Protein AF-A5N1A8-F1 (afdb_monomer_lite)

Secondary structure (DSSP, 8-state):
--------TTHHHHHT--HHHHHHHHHHHHH-HHHHHHHHHTT-HHHHHHHHHHHHHHHHHHHHHHHHHS-----

Sequence (75 aa):
MLYPNIEIDGEDKLKDLGKHSLLRLNYLHEQRSQMYRKLLLTGKLAQHCTAIDKTAFDMAEQVRSDYLKSPSTDG

Radius of gyration: 17.86 Å; chains: 1; bounding box: 22×35×63 Å

InterPro domains:
  IPR026989 Transposon-encoded protein TnpV [PF14198] (1-70)

pLDDT: mean 83.34, std 13.57, range [42.88, 94.69]

Structure (mmCIF, N/CA/C/O backbone):
data_AF-A5N1A8-F1
#
_entry.id   AF-A5N1A8-F1
#
loop_
_atom_site.group_PDB
_atom_site.id
_atom_site.type_symbol
_atom_site.label_atom_id
_atom_site.label_alt_id
_atom_site.label_comp_id
_atom_site.label_asym_id
_atom_site.label_entity_id
_atom_site.label_seq_id
_atom_site.pdbx_PDB_ins_code
_atom_site.Cartn_x
_atom_site.Cartn_y
_atom_site.Cartn_z
_atom_site.occupancy
_atom_site.B_iso_or_equiv
_atom_site.auth_seq_id
_atom_site.auth_comp_id
_atom_site.auth_asym_id
_atom_site.auth_atom_id
_atom_site.pdbx_PDB_model_num
ATOM 1 N N . MET A 1 1 ? 4.256 -23.046 24.879 1.00 52.06 1 MET A N 1
ATOM 2 C CA . MET A 1 1 ? 3.399 -21.845 24.975 1.00 52.06 1 MET A CA 1
ATOM 3 C C . MET A 1 1 ? 2.613 -21.770 23.674 1.00 52.06 1 MET A C 1
ATOM 5 O O . MET A 1 1 ? 3.220 -21.533 22.641 1.00 52.06 1 MET A O 1
ATOM 9 N N . LEU A 1 2 ? 1.326 -22.123 23.692 1.00 53.09 2 LEU A N 1
ATOM 10 C CA . LEU A 1 2 ? 0.449 -22.065 22.519 1.00 53.09 2 LEU A CA 1
ATOM 11 C C . LEU A 1 2 ? -0.315 -20.742 22.629 1.00 53.09 2 LEU A C 1
ATOM 13 O O . LEU A 1 2 ? -1.044 -20.564 23.601 1.00 53.09 2 LEU A O 1
ATOM 17 N N . TYR A 1 3 ? -0.079 -19.794 21.722 1.00 55.28 3 TYR A N 1
ATOM 18 C CA . TYR A 1 3 ? -0.848 -18.547 21.691 1.00 55.28 3 TYR A CA 1
ATOM 19 C C . TYR A 1 3 ? -2.245 -18.883 21.153 1.00 55.28 3 TYR A C 1
ATOM 21 O O . TYR A 1 3 ? -2.347 -19.280 19.991 1.00 55.28 3 TYR A O 1
ATOM 29 N N . PRO A 1 4 ? -3.303 -18.818 21.980 1.00 63.19 4 PRO A N 1
ATOM 30 C CA . PRO A 1 4 ? -4.627 -19.238 21.562 1.00 63.19 4 PRO A CA 1
ATOM 31 C C . PRO A 1 4 ? -5.181 -18.187 20.597 1.00 63.19 4 PRO A C 1
ATOM 33 O O . PRO A 1 4 ? -5.240 -17.014 20.947 1.00 63.19 4 PRO A O 1
ATOM 36 N N . ASN A 1 5 ? -5.538 -18.623 19.386 1.00 57.31 5 ASN A N 1
ATOM 37 C CA . ASN A 1 5 ? -6.369 -17.900 18.420 1.00 57.31 5 ASN A CA 1
ATOM 38 C C . ASN A 1 5 ? -6.088 -16.389 18.309 1.00 57.31 5 ASN A C 1
ATOM 40 O O . ASN A 1 5 ? -6.934 -15.555 18.628 1.00 57.31 5 ASN A O 1
ATOM 44 N N . ILE A 1 6 ? -4.898 -16.022 17.823 1.00 63.97 6 ILE A N 1
ATOM 45 C CA . ILE A 1 6 ? -4.704 -14.670 17.288 1.00 63.97 6 ILE A CA 1
ATOM 46 C C . ILE A 1 6 ? -5.445 -14.639 15.950 1.00 63.97 6 ILE A C 1
ATOM 48 O O . ILE A 1 6 ? -4.865 -14.953 14.914 1.00 63.97 6 ILE A O 1
ATOM 52 N N . GLU A 1 7 ? -6.741 -14.329 15.980 1.00 65.75 7 GLU A N 1
ATOM 53 C CA . GLU A 1 7 ? -7.450 -13.917 14.772 1.00 65.75 7 GLU A CA 1
ATOM 54 C C . GLU A 1 7 ? -6.807 -12.621 14.292 1.00 65.75 7 GLU A C 1
ATOM 56 O O . GLU A 1 7 ? -6.838 -11.586 14.964 1.00 65.75 7 GLU A O 1
ATOM 61 N N . ILE A 1 8 ? -6.144 -12.706 13.143 1.00 69.38 8 ILE A N 1
ATOM 62 C CA . ILE A 1 8 ? -5.575 -11.540 12.495 1.00 69.38 8 ILE A CA 1
ATOM 63 C C . ILE A 1 8 ? -6.728 -10.827 11.798 1.00 69.38 8 ILE A C 1
ATOM 65 O O . ILE A 1 8 ? -7.238 -11.280 10.773 1.00 69.38 8 ILE A O 1
ATOM 69 N N . ASP A 1 9 ? -7.145 -9.703 12.376 1.00 69.81 9 ASP A N 1
ATOM 70 C CA . ASP A 1 9 ? -8.191 -8.868 11.796 1.00 69.81 9 ASP A CA 1
ATOM 71 C C . ASP A 1 9 ? -7.846 -8.510 10.338 1.00 69.81 9 ASP A C 1
ATOM 73 O O . ASP A 1 9 ? -6.731 -8.094 10.014 1.00 69.81 9 ASP A O 1
ATOM 77 N N . GLY A 1 10 ? -8.807 -8.700 9.436 1.00 69.06 10 GLY A N 1
ATOM 78 C CA . GLY A 1 10 ? -8.654 -8.388 8.019 1.00 69.06 10 GLY A CA 1
ATOM 79 C C . GLY A 1 10 ? -7.938 -9.439 7.165 1.00 69.06 10 GLY A C 1
ATOM 80 O O . GLY A 1 10 ? -7.683 -9.146 5.998 1.00 69.06 10 GLY A O 1
ATOM 81 N N . GLU A 1 11 ? -7.657 -10.644 7.672 1.00 75.88 11 GLU A N 1
ATOM 82 C CA . GLU A 1 11 ? -7.088 -11.739 6.8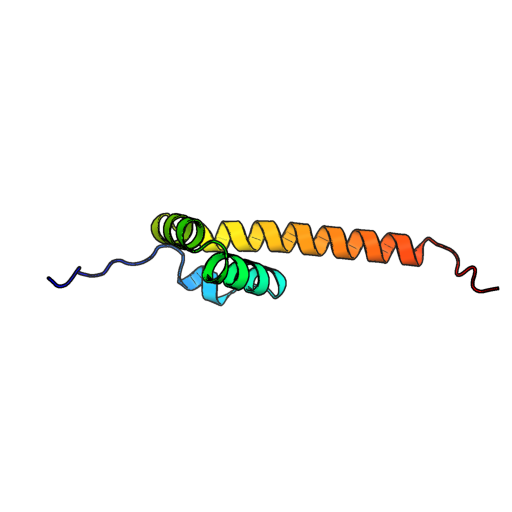68 1.00 75.88 11 GLU A CA 1
ATOM 83 C C . GLU A 1 11 ? -7.994 -12.135 5.686 1.00 75.88 11 GLU A C 1
ATOM 85 O O . GLU A 1 11 ? -7.512 -12.318 4.569 1.00 75.88 11 GLU A O 1
ATOM 90 N N . ASP A 1 12 ? -9.318 -12.144 5.869 1.00 80.62 12 ASP A N 1
ATOM 91 C CA . ASP A 1 12 ? -10.260 -12.382 4.766 1.00 80.62 12 ASP A CA 1
ATOM 92 C C . ASP A 1 12 ? -10.193 -11.296 3.688 1.00 80.62 12 ASP A C 1
ATOM 94 O O . ASP A 1 12 ? -10.289 -11.590 2.501 1.00 80.62 12 ASP A O 1
ATOM 98 N N . LYS A 1 13 ? -9.908 -10.047 4.073 1.00 80.88 13 LYS A N 1
ATOM 99 C CA . LYS A 1 13 ? -9.746 -8.933 3.125 1.00 80.88 13 LYS A CA 1
ATOM 100 C C . LYS A 1 13 ? -8.457 -9.044 2.307 1.00 80.88 13 LYS A C 1
ATOM 102 O O . LYS A 1 13 ? -8.335 -8.379 1.283 1.00 80.88 13 LYS A O 1
ATOM 107 N N . LEU A 1 14 ? -7.489 -9.855 2.746 1.00 81.69 14 LEU A N 1
ATOM 108 C CA . LEU A 1 14 ? -6.281 -10.142 1.969 1.00 81.69 14 LEU A CA 1
ATOM 109 C C . LEU A 1 14 ? -6.559 -11.113 0.810 1.00 81.69 14 LEU A C 1
ATOM 111 O O . LEU A 1 14 ? -5.804 -11.115 -0.161 1.00 81.69 14 LEU A O 1
ATOM 115 N N . LYS A 1 15 ? -7.634 -11.910 0.888 1.00 80.62 15 LYS A N 1
ATOM 116 C CA . LYS A 1 15 ? -8.033 -12.847 -0.177 1.00 80.62 15 LYS A CA 1
ATOM 117 C C . LYS A 1 15 ? -8.621 -12.123 -1.394 1.00 80.62 15 LYS A C 1
ATOM 119 O O . LYS A 1 15 ? -8.463 -12.606 -2.510 1.00 80.62 15 LYS A O 1
ATOM 124 N N . ASP A 1 16 ? -9.193 -10.938 -1.186 1.00 84.06 16 ASP A N 1
ATOM 125 C CA . ASP A 1 16 ? -9.858 -10.132 -2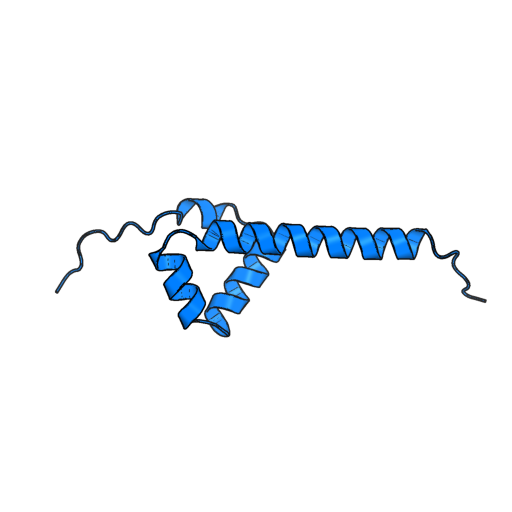.220 1.00 84.06 16 ASP A CA 1
ATOM 126 C C . ASP A 1 16 ? -8.961 -9.014 -2.805 1.00 84.06 16 ASP A C 1
ATOM 128 O O . ASP A 1 16 ? -9.448 -8.009 -3.329 1.00 84.06 16 ASP A O 1
ATOM 132 N N . LEU A 1 17 ? -7.631 -9.140 -2.706 1.00 86.12 17 LEU A N 1
ATOM 133 C CA . LEU A 1 17 ? -6.697 -8.115 -3.188 1.00 86.12 17 LEU A CA 1
ATOM 134 C C . LEU A 1 17 ? -6.523 -8.129 -4.717 1.00 86.12 17 LEU A C 1
ATOM 136 O O . LEU A 1 17 ? -6.294 -9.166 -5.335 1.00 86.12 17 LEU A O 1
ATOM 140 N N . GLY A 1 18 ? -6.536 -6.935 -5.320 1.00 85.25 18 GLY A N 1
ATOM 141 C CA . GLY A 1 18 ? -6.228 -6.720 -6.738 1.00 85.25 18 GLY A CA 1
ATOM 142 C C . GLY A 1 18 ? -4.737 -6.851 -7.094 1.00 85.25 18 GLY A C 1
ATOM 143 O O . GLY A 1 18 ? -3.869 -7.030 -6.238 1.00 85.25 18 GLY A O 1
ATOM 144 N N . LYS A 1 19 ? -4.405 -6.717 -8.386 1.00 88.31 19 LYS A N 1
ATOM 145 C CA . LYS A 1 19 ? -3.048 -6.982 -8.909 1.00 88.31 19 LYS A CA 1
ATOM 146 C C . LYS A 1 19 ? -1.940 -6.125 -8.276 1.00 88.31 19 LYS A C 1
ATOM 148 O O . LYS A 1 19 ? -0.913 -6.677 -7.880 1.00 88.31 19 LYS A O 1
ATOM 153 N N . HIS A 1 20 ? -2.110 -4.802 -8.142 1.00 88.12 20 HIS A N 1
ATOM 154 C CA . HIS A 1 20 ? -1.059 -3.971 -7.536 1.00 88.12 20 HIS A CA 1
ATOM 155 C C . HIS A 1 20 ? -1.123 -4.023 -6.006 1.00 88.12 20 HIS A C 1
ATOM 157 O O . HIS A 1 20 ? -0.096 -3.837 -5.351 1.00 88.12 20 HIS A O 1
ATOM 163 N N . SER A 1 21 ? -2.285 -4.365 -5.434 1.00 89.44 21 SER A N 1
ATOM 164 C CA . SER A 1 21 ? -2.405 -4.695 -4.011 1.00 89.44 21 SER A CA 1
ATOM 165 C C . SER A 1 21 ? -1.510 -5.889 -3.646 1.00 89.44 21 SER A C 1
ATOM 167 O O . SER A 1 21 ? -0.765 -5.810 -2.670 1.00 89.44 21 SER A O 1
ATOM 169 N N . LEU A 1 22 ? -1.508 -6.957 -4.457 1.00 91.81 22 LEU A N 1
ATOM 170 C CA . LEU A 1 22 ? -0.626 -8.121 -4.281 1.00 91.81 22 LEU A CA 1
ATOM 171 C C . LEU A 1 22 ? 0.856 -7.763 -4.447 1.00 91.81 22 LEU A C 1
ATOM 173 O O . LEU A 1 22 ? 1.690 -8.175 -3.642 1.00 91.81 22 LEU A O 1
ATOM 177 N N . LEU A 1 23 ? 1.194 -6.937 -5.442 1.00 92.19 23 LEU A N 1
ATOM 178 C CA . LEU A 1 23 ? 2.566 -6.452 -5.620 1.00 92.19 23 LEU A CA 1
ATOM 179 C C . LEU A 1 23 ? 3.049 -5.682 -4.379 1.00 92.19 23 LEU A C 1
ATOM 181 O O . LEU A 1 23 ? 4.166 -5.886 -3.896 1.00 92.19 23 LEU A O 1
ATOM 185 N N . ARG A 1 24 ? 2.189 -4.817 -3.826 1.00 92.62 24 ARG A N 1
ATOM 186 C CA . ARG A 1 24 ? 2.491 -4.068 -2.605 1.00 92.62 24 ARG A CA 1
ATOM 187 C C . ARG A 1 24 ? 2.635 -4.985 -1.394 1.00 92.62 24 ARG A C 1
ATOM 189 O O . ARG A 1 24 ? 3.526 -4.748 -0.577 1.00 92.62 24 ARG A O 1
ATOM 196 N N . LEU A 1 25 ? 1.784 -6.000 -1.281 1.00 92.75 25 LEU A N 1
ATOM 197 C CA . LEU A 1 25 ? 1.847 -6.999 -0.220 1.00 92.75 25 LEU A CA 1
ATOM 198 C C . LEU A 1 25 ? 3.196 -7.733 -0.239 1.00 92.75 25 LEU A C 1
ATOM 200 O O . LEU A 1 25 ? 3.883 -7.757 0.783 1.00 92.75 25 LEU A O 1
ATOM 204 N N . ASN A 1 26 ? 3.616 -8.226 -1.408 1.00 93.44 26 ASN A N 1
ATOM 205 C CA . ASN A 1 26 ? 4.896 -8.917 -1.587 1.00 93.44 26 ASN A CA 1
ATOM 206 C C . ASN A 1 26 ? 6.081 -8.005 -1.253 1.00 93.44 26 ASN A C 1
ATOM 208 O O . ASN A 1 26 ? 6.958 -8.385 -0.480 1.00 93.44 26 ASN A O 1
ATOM 212 N N . TYR A 1 27 ? 6.065 -6.757 -1.734 1.00 93.44 27 TYR A N 1
ATOM 213 C CA . TYR A 1 27 ? 7.096 -5.775 -1.392 1.00 93.44 27 TYR A CA 1
ATOM 214 C C . TYR A 1 27 ? 7.182 -5.527 0.122 1.00 93.44 27 TYR A C 1
ATOM 216 O O . TYR A 1 27 ? 8.275 -5.459 0.687 1.00 93.44 27 TYR A O 1
ATOM 224 N N . LEU A 1 28 ? 6.040 -5.386 0.803 1.00 93.69 28 LEU A N 1
ATOM 225 C CA . LEU A 1 28 ? 6.019 -5.204 2.254 1.00 93.69 28 LEU A CA 1
ATOM 226 C C . LEU A 1 28 ? 6.578 -6.431 2.976 1.00 93.69 28 LEU A C 1
ATOM 228 O O . LEU A 1 28 ? 7.340 -6.269 3.926 1.00 93.69 28 LEU A O 1
ATOM 232 N N . HIS A 1 29 ? 6.229 -7.632 2.522 1.00 92.38 29 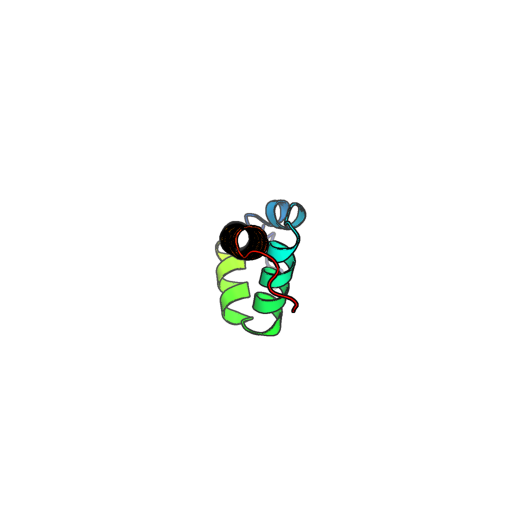HIS A N 1
ATOM 233 C CA . HIS A 1 29 ? 6.700 -8.878 3.110 1.00 92.38 29 HIS A CA 1
ATOM 234 C C . HIS A 1 29 ? 8.221 -9.052 2.957 1.00 92.38 29 HIS A C 1
ATOM 236 O O . HIS A 1 29 ? 8.916 -9.284 3.948 1.00 92.38 29 HIS A O 1
ATOM 242 N N . GLU A 1 30 ? 8.746 -8.871 1.745 1.00 94.69 30 GLU A N 1
ATOM 243 C CA . GLU A 1 30 ? 10.152 -9.124 1.414 1.00 94.69 30 GLU A CA 1
ATOM 244 C C . GLU A 1 30 ? 11.087 -7.996 1.861 1.00 94.69 30 GLU A C 1
ATOM 246 O O . GLU A 1 30 ? 12.144 -8.245 2.433 1.00 94.69 30 GLU A O 1
ATOM 251 N N . GLN A 1 31 ? 10.700 -6.742 1.616 1.00 94.69 31 GLN A N 1
ATOM 252 C CA . GLN A 1 31 ? 11.594 -5.588 1.766 1.00 94.69 31 GLN A CA 1
ATOM 253 C C . GLN A 1 31 ? 11.332 -4.793 3.048 1.00 94.69 31 GLN A C 1
ATOM 255 O O . GLN A 1 31 ? 12.201 -4.063 3.525 1.00 94.69 31 GLN A O 1
ATOM 260 N N . ARG A 1 32 ? 10.122 -4.882 3.617 1.00 92.81 32 ARG A N 1
ATOM 261 C CA . ARG A 1 32 ? 9.688 -4.068 4.768 1.00 92.81 32 ARG A CA 1
ATOM 262 C C . ARG A 1 32 ? 8.980 -4.910 5.831 1.00 92.81 32 ARG A C 1
ATOM 264 O O . ARG A 1 32 ? 7.960 -4.493 6.382 1.00 92.81 32 ARG A O 1
ATOM 271 N N . SER A 1 33 ? 9.552 -6.066 6.165 1.00 90.50 33 SER A N 1
ATOM 272 C CA . SER A 1 33 ? 8.955 -7.073 7.058 1.00 90.50 33 SER A CA 1
ATOM 273 C C . SER A 1 33 ? 8.476 -6.527 8.415 1.00 90.50 33 SER A C 1
ATOM 275 O O . SER A 1 33 ? 7.446 -6.961 8.931 1.00 90.50 33 SER A O 1
ATOM 277 N N . GLN A 1 34 ? 9.157 -5.525 8.985 1.00 93.81 34 GLN A N 1
ATOM 278 C CA . GLN A 1 34 ? 8.711 -4.852 10.215 1.00 93.81 34 GLN A CA 1
ATOM 279 C C . GLN A 1 34 ? 7.385 -4.100 10.022 1.00 93.81 34 GLN A C 1
ATOM 281 O O . GLN A 1 34 ? 6.486 -4.182 10.858 1.00 93.81 34 GLN A O 1
ATOM 286 N N . MET A 1 35 ? 7.244 -3.385 8.903 1.00 92.44 35 MET A N 1
ATOM 287 C CA . MET A 1 35 ? 6.023 -2.656 8.570 1.00 92.44 35 MET A CA 1
ATOM 288 C C . MET A 1 35 ? 4.896 -3.614 8.193 1.00 92.44 35 MET A C 1
ATOM 290 O O . MET A 1 35 ? 3.766 -3.396 8.617 1.00 92.44 35 MET A O 1
ATOM 294 N N . TYR A 1 36 ? 5.213 -4.697 7.477 1.00 92.44 36 TYR A N 1
ATOM 295 C CA . TYR A 1 36 ? 4.275 -5.786 7.214 1.00 92.44 36 TYR A CA 1
ATOM 296 C C . TYR A 1 36 ? 3.690 -6.338 8.517 1.00 92.44 36 TYR A C 1
ATOM 298 O O . TYR A 1 36 ? 2.479 -6.303 8.699 1.00 92.44 36 TYR A O 1
ATOM 306 N N . ARG A 1 37 ? 4.540 -6.741 9.474 1.00 90.44 37 ARG A N 1
ATOM 307 C CA . ARG A 1 37 ? 4.095 -7.257 10.780 1.00 90.44 37 ARG A CA 1
ATOM 308 C C . ARG A 1 37 ? 3.270 -6.2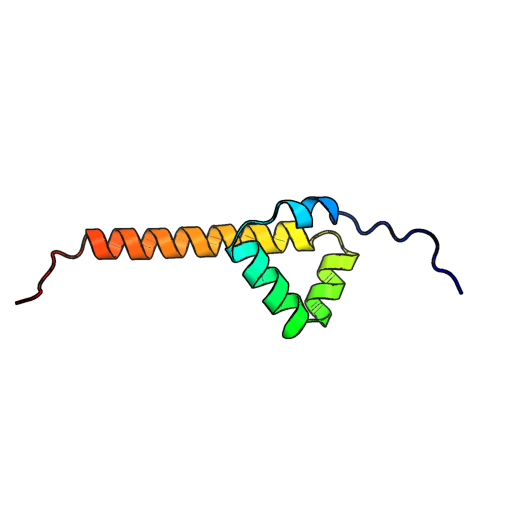32 11.552 1.00 90.44 37 ARG A C 1
ATOM 310 O O . ARG A 1 37 ? 2.235 -6.586 12.100 1.00 90.44 37 ARG A O 1
ATOM 317 N N . LYS A 1 38 ? 3.678 -4.959 11.565 1.00 93.06 38 LYS A N 1
ATOM 318 C CA . LYS A 1 38 ? 2.912 -3.884 12.216 1.00 93.06 38 LYS A CA 1
ATOM 319 C C . LYS A 1 38 ? 1.518 -3.723 11.605 1.00 93.06 38 LYS A C 1
ATOM 321 O O . LYS A 1 38 ? 0.541 -3.580 12.333 1.00 93.06 38 LYS A O 1
ATOM 326 N N . LEU A 1 39 ? 1.418 -3.719 10.279 1.00 92.00 39 LEU A N 1
ATOM 327 C CA . LEU A 1 39 ? 0.145 -3.573 9.574 1.00 92.00 39 LEU A CA 1
ATOM 328 C C . LEU A 1 39 ? -0.743 -4.811 9.731 1.00 92.00 39 LEU A C 1
ATOM 330 O O . LEU A 1 39 ? -1.952 -4.664 9.880 1.00 92.00 39 LEU A O 1
ATOM 334 N N . LEU A 1 40 ? -0.139 -6.000 9.744 1.00 89.56 40 LEU A N 1
ATOM 335 C CA . LEU A 1 40 ? -0.815 -7.271 9.977 1.00 89.56 40 LEU A CA 1
ATOM 336 C C . LEU A 1 40 ? -1.404 -7.321 11.394 1.00 89.56 40 LEU A C 1
ATOM 338 O O . LEU A 1 40 ? -2.601 -7.507 11.554 1.00 89.56 40 LEU A O 1
ATOM 342 N N . LEU A 1 41 ? -0.594 -7.032 12.417 1.00 88.12 41 LEU A N 1
ATOM 343 C CA . LEU A 1 41 ? -1.024 -7.017 13.823 1.00 88.12 41 LEU A CA 1
ATOM 344 C C . LEU A 1 41 ? -2.075 -5.943 14.136 1.00 88.12 41 LEU A C 1
ATOM 346 O O . LEU A 1 41 ? -2.768 -6.041 15.141 1.00 88.12 41 LEU A O 1
ATOM 350 N N . THR A 1 42 ? -2.168 -4.895 13.315 1.00 89.00 42 THR A N 1
ATOM 351 C CA . THR A 1 42 ? -3.164 -3.823 13.484 1.00 89.00 42 THR A CA 1
ATOM 352 C C . THR A 1 42 ? -4.399 -3.999 12.601 1.00 89.00 42 THR A C 1
ATOM 354 O O . THR A 1 42 ? -5.261 -3.125 12.625 1.00 89.00 42 THR A O 1
ATOM 357 N N . GLY A 1 43 ? -4.464 -5.058 11.786 1.00 87.62 43 GLY A N 1
ATOM 358 C CA . GLY A 1 43 ? -5.548 -5.309 10.828 1.00 87.62 43 GLY A CA 1
ATOM 359 C C . GLY A 1 43 ? -5.649 -4.307 9.671 1.00 87.62 43 GLY A C 1
ATOM 360 O O . GLY A 1 43 ? -6.612 -4.297 8.905 1.00 87.62 43 GLY A O 1
ATOM 361 N N . LYS A 1 44 ? -4.641 -3.443 9.501 1.00 90.75 44 LYS A N 1
ATOM 362 C CA . LYS A 1 44 ? -4.628 -2.363 8.495 1.00 90.75 44 LYS A CA 1
ATOM 363 C C . LYS A 1 44 ? -3.930 -2.747 7.195 1.00 90.75 44 LYS A C 1
ATOM 365 O O . LYS A 1 44 ? -3.853 -1.930 6.278 1.00 90.75 44 LYS A O 1
ATOM 370 N N . LEU A 1 45 ? -3.404 -3.967 7.103 1.00 92.12 45 LEU A N 1
ATOM 371 C CA . LEU A 1 45 ? -2.617 -4.413 5.956 1.00 92.12 45 LEU A CA 1
ATOM 372 C C . LEU A 1 45 ? -3.413 -4.379 4.648 1.00 92.12 45 LEU A C 1
ATOM 374 O O . LEU A 1 45 ? -2.932 -3.801 3.673 1.00 92.12 45 LEU A O 1
ATOM 378 N N . ALA A 1 46 ? -4.632 -4.924 4.644 1.00 90.12 46 ALA A N 1
ATOM 379 C CA . ALA A 1 46 ? -5.492 -4.929 3.462 1.00 90.12 46 ALA A CA 1
ATOM 380 C C . ALA A 1 46 ? -5.828 -3.499 3.009 1.00 90.12 46 ALA A C 1
ATOM 382 O O . ALA A 1 46 ? -5.562 -3.140 1.866 1.00 90.12 46 ALA A O 1
ATOM 383 N N . GLN A 1 47 ? -6.287 -2.644 3.934 1.00 91.12 47 GLN A N 1
ATOM 384 C CA . GLN A 1 47 ? -6.596 -1.237 3.650 1.00 91.12 47 GLN A CA 1
ATOM 385 C C . GLN A 1 47 ? -5.391 -0.485 3.063 1.00 91.12 47 GLN A C 1
ATOM 387 O O . GLN A 1 47 ? -5.540 0.290 2.119 1.00 91.12 47 GLN A O 1
ATOM 392 N N . HIS A 1 48 ? -4.191 -0.719 3.605 1.00 92.94 48 HIS A N 1
ATOM 393 C CA . HIS A 1 48 ? -2.961 -0.103 3.108 1.00 92.94 48 HIS A CA 1
ATOM 394 C C . HIS A 1 48 ? -2.631 -0.557 1.681 1.00 92.94 48 HIS A C 1
ATOM 396 O O . HIS A 1 48 ? -2.243 0.263 0.848 1.00 92.94 48 HIS A O 1
ATOM 402 N N . CYS A 1 49 ? -2.784 -1.850 1.386 1.00 92.56 49 CYS A N 1
ATOM 403 C CA . CYS A 1 49 ? -2.528 -2.390 0.051 1.00 92.56 49 CYS A CA 1
ATOM 404 C C . CYS A 1 49 ? -3.536 -1.852 -0.973 1.00 92.56 49 CYS A C 1
ATOM 406 O O . CYS A 1 49 ? -3.111 -1.368 -2.019 1.00 92.56 49 CYS A O 1
ATOM 408 N N . THR A 1 50 ? -4.830 -1.819 -0.638 1.00 91.31 50 THR A N 1
ATOM 409 C CA . THR A 1 50 ? -5.882 -1.258 -1.503 1.00 91.31 50 THR A CA 1
ATOM 410 C C . THR A 1 50 ? -5.665 0.228 -1.797 1.00 91.31 50 THR A C 1
ATOM 412 O O . THR A 1 50 ? -5.855 0.670 -2.927 1.00 91.31 50 THR A O 1
ATOM 415 N N . ALA A 1 51 ? -5.230 1.015 -0.807 1.00 92.56 51 ALA A N 1
ATOM 416 C CA . ALA A 1 51 ? -4.932 2.431 -1.018 1.00 92.56 51 ALA A CA 1
ATOM 417 C C . ALA A 1 51 ? -3.782 2.635 -2.020 1.00 92.56 51 ALA A C 1
ATOM 419 O O . ALA A 1 51 ? -3.877 3.484 -2.902 1.00 92.56 51 ALA A O 1
ATOM 420 N N . ILE A 1 52 ? -2.718 1.830 -1.913 1.00 90.38 52 ILE A N 1
ATOM 421 C CA . ILE A 1 52 ? -1.591 1.862 -2.858 1.00 90.38 52 ILE A CA 1
ATOM 422 C C . ILE A 1 52 ? -2.043 1.423 -4.257 1.00 90.38 52 ILE A C 1
ATOM 424 O O . ILE A 1 52 ? -1.622 2.022 -5.241 1.00 90.38 52 ILE A O 1
ATOM 428 N N . ASP A 1 53 ? -2.885 0.395 -4.349 1.00 89.12 53 ASP A N 1
ATOM 429 C CA . ASP A 1 53 ? -3.399 -0.138 -5.615 1.00 89.12 53 ASP A CA 1
ATOM 430 C C . ASP A 1 53 ? -4.232 0.887 -6.375 1.00 89.12 53 ASP A C 1
ATOM 432 O O . ASP A 1 53 ? -4.024 1.070 -7.573 1.00 89.12 53 ASP A O 1
ATOM 436 N N . LYS A 1 54 ? -5.088 1.634 -5.667 1.00 91.69 54 LYS A N 1
ATOM 437 C CA . LYS A 1 54 ? -5.820 2.757 -6.255 1.00 91.69 54 LYS A CA 1
ATOM 438 C C . LYS A 1 54 ? -4.867 3.814 -6.810 1.00 91.69 54 LYS A C 1
ATOM 440 O O . LYS A 1 54 ? -4.993 4.186 -7.968 1.00 91.69 54 LYS A O 1
ATOM 445 N N . THR A 1 55 ? -3.877 4.245 -6.028 1.00 92.88 55 THR A N 1
ATOM 446 C CA . THR A 1 55 ? -2.896 5.237 -6.495 1.00 92.88 55 THR A CA 1
ATOM 447 C C . THR A 1 55 ? -2.108 4.735 -7.706 1.00 92.88 55 THR A C 1
ATOM 449 O O . THR A 1 55 ? -1.903 5.482 -8.657 1.00 92.88 55 THR A O 1
ATOM 452 N N . ALA A 1 56 ? -1.678 3.471 -7.700 1.00 90.38 56 ALA A N 1
ATOM 453 C CA . ALA A 1 56 ? -0.956 2.875 -8.821 1.00 90.38 56 ALA A CA 1
ATOM 454 C C . ALA A 1 56 ? -1.825 2.805 -10.087 1.00 90.38 56 ALA A C 1
ATOM 456 O O . ALA A 1 56 ? -1.343 3.097 -11.181 1.00 90.38 56 ALA A O 1
ATOM 457 N N . PHE A 1 57 ? -3.103 2.455 -9.933 1.00 90.50 57 PHE A N 1
ATOM 458 C CA . PHE A 1 57 ? -4.072 2.457 -11.022 1.00 90.50 57 PHE A CA 1
ATOM 459 C C . PHE A 1 57 ? -4.304 3.867 -11.577 1.00 90.50 57 PHE A C 1
ATOM 461 O O . PHE A 1 57 ? -4.202 4.059 -12.786 1.00 90.50 57 PHE A O 1
ATOM 468 N N . ASP A 1 58 ? -4.530 4.855 -10.709 1.00 93.44 58 ASP A N 1
ATOM 469 C CA . ASP A 1 58 ? -4.754 6.249 -11.105 1.00 93.44 58 ASP A CA 1
ATOM 470 C C . ASP A 1 58 ? -3.541 6.808 -11.873 1.00 93.44 58 ASP A C 1
ATOM 472 O O . ASP A 1 58 ? -3.696 7.449 -12.912 1.00 93.44 58 ASP A O 1
ATOM 476 N N . MET A 1 59 ? -2.319 6.501 -11.419 1.00 91.81 59 MET A N 1
ATOM 477 C CA . MET A 1 59 ? -1.087 6.8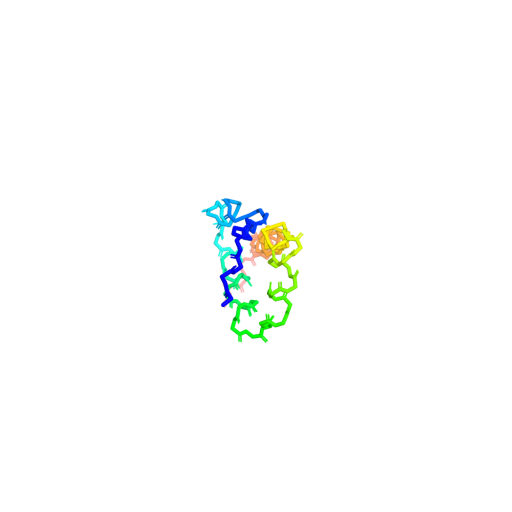69 -12.126 1.00 91.81 59 MET A CA 1
ATOM 478 C C . MET A 1 59 ? -0.983 6.198 -13.501 1.00 91.81 59 MET A C 1
ATOM 480 O O . MET A 1 59 ? -0.599 6.847 -14.473 1.00 91.81 59 MET A O 1
ATOM 484 N N . ALA A 1 60 ? -1.324 4.910 -13.602 1.00 90.38 60 ALA A N 1
ATOM 485 C CA . ALA A 1 60 ? -1.302 4.191 -14.874 1.00 90.38 60 ALA A CA 1
ATOM 486 C C . ALA A 1 60 ? -2.320 4.770 -15.870 1.00 90.38 60 ALA A C 1
ATOM 488 O O . ALA A 1 60 ? -1.999 4.950 -17.044 1.00 90.38 60 ALA A O 1
ATOM 489 N N . GLU A 1 61 ? -3.519 5.113 -15.398 1.00 92.88 61 GLU A N 1
ATOM 490 C CA . GLU A 1 61 ? -4.553 5.748 -16.215 1.00 92.88 61 GLU A CA 1
ATOM 491 C C . GLU A 1 61 ? -4.160 7.157 -16.656 1.00 92.88 61 GLU A C 1
ATOM 493 O O . GLU A 1 61 ? -4.401 7.522 -17.808 1.00 92.88 61 GLU A O 1
ATOM 498 N N . GLN A 1 62 ? -3.504 7.931 -15.788 1.00 94.06 62 GLN A N 1
ATOM 499 C CA . GLN A 1 62 ? -2.979 9.242 -16.152 1.00 94.06 62 GLN A CA 1
ATOM 500 C C . GLN A 1 62 ? -1.941 9.127 -17.271 1.00 94.06 62 GLN A C 1
ATOM 502 O O . GLN A 1 62 ? -2.091 9.773 -18.306 1.00 94.06 62 GLN A O 1
ATOM 507 N N . VAL A 1 63 ? -0.949 8.243 -17.113 1.00 92.44 63 VAL A N 1
ATOM 508 C CA . VAL A 1 63 ? 0.063 7.987 -18.148 1.00 92.44 63 VAL A CA 1
ATOM 509 C C . VAL A 1 63 ? -0.610 7.555 -19.451 1.00 92.44 63 VAL A C 1
ATOM 511 O O . VAL A 1 63 ? -0.319 8.112 -20.504 1.00 92.44 63 VAL A O 1
ATOM 514 N N . ARG A 1 64 ? -1.567 6.622 -19.399 1.00 90.38 64 ARG A N 1
ATOM 515 C CA . ARG A 1 64 ? -2.303 6.163 -20.586 1.00 90.38 64 ARG A CA 1
ATOM 516 C C . ARG A 1 64 ? -3.060 7.301 -21.276 1.00 90.38 64 ARG A C 1
ATOM 518 O O . ARG A 1 64 ? -3.021 7.402 -22.498 1.00 90.38 64 ARG A O 1
ATOM 525 N N . SER A 1 65 ? -3.736 8.157 -20.510 1.00 91.31 65 SER A N 1
ATOM 526 C CA . SER A 1 65 ? -4.417 9.351 -21.024 1.00 91.31 65 SER A CA 1
ATOM 527 C C . SER A 1 65 ? -3.434 10.300 -21.709 1.00 91.31 65 SER A C 1
ATOM 529 O O . SER A 1 65 ? -3.733 10.807 -22.788 1.00 91.31 65 SER A O 1
ATOM 531 N N . ASP A 1 66 ? -2.275 10.538 -21.101 1.00 91.31 66 ASP A N 1
ATOM 532 C CA . ASP A 1 66 ? -1.270 11.458 -21.631 1.00 91.31 66 ASP A CA 1
ATOM 533 C C . ASP A 1 66 ? -0.670 10.931 -22.943 1.00 91.31 66 ASP A C 1
ATOM 535 O O . ASP A 1 66 ? -0.575 11.686 -23.910 1.00 91.31 66 ASP A O 1
ATOM 539 N N . TYR A 1 67 ? -0.401 9.623 -23.034 1.00 87.00 67 TYR A N 1
ATOM 540 C CA . TYR A 1 67 ? 0.014 8.964 -24.281 1.00 87.00 67 TYR A CA 1
ATOM 541 C C . TYR A 1 67 ? -1.045 9.049 -25.392 1.00 87.00 67 TYR A C 1
ATOM 543 O O . TYR A 1 67 ? -0.700 9.230 -26.555 1.00 87.00 67 TYR A O 1
ATOM 551 N N . LEU A 1 68 ? -2.339 8.937 -25.068 1.00 85.38 68 LEU A N 1
ATOM 552 C CA . LEU A 1 68 ? -3.409 9.102 -26.065 1.00 85.38 68 LEU A CA 1
ATOM 553 C C . LEU A 1 68 ? -3.571 10.559 -26.527 1.00 85.38 68 LEU A C 1
ATOM 555 O O . LEU A 1 68 ? -4.085 10.802 -27.618 1.00 85.38 68 LEU A O 1
ATOM 559 N N . LYS A 1 69 ? -3.183 11.527 -25.690 1.00 81.88 69 LYS A N 1
ATOM 560 C CA . LYS A 1 69 ? -3.253 12.961 -25.999 1.00 81.88 69 LYS A CA 1
ATOM 561 C C . LYS A 1 69 ? -2.023 13.471 -26.738 1.00 81.88 69 LYS A C 1
ATOM 563 O O . LYS A 1 69 ? -2.135 14.491 -27.415 1.00 81.88 69 LYS A O 1
ATOM 568 N N . SER A 1 70 ? -0.873 12.804 -26.630 1.00 61.38 70 SER A N 1
ATOM 569 C CA . SER A 1 70 ? 0.263 13.095 -27.499 1.00 61.38 70 SER A CA 1
ATOM 570 C C . SER A 1 70 ? -0.063 12.609 -28.915 1.00 61.38 70 SER A C 1
ATOM 572 O O . SER A 1 70 ? -0.198 11.399 -29.103 1.00 61.38 70 SER A O 1
ATOM 574 N N . PRO A 1 71 ? -0.212 13.497 -29.919 1.00 56.16 71 PRO A N 1
ATOM 575 C CA . PRO A 1 71 ? -0.287 13.048 -31.299 1.00 56.16 71 PRO A CA 1
ATOM 576 C C . PRO A 1 71 ? 1.017 12.312 -31.594 1.00 56.16 71 PRO A C 1
ATOM 578 O O . PRO A 1 71 ? 2.096 12.869 -31.388 1.00 56.16 71 PRO A O 1
ATOM 581 N N . SER A 1 72 ? 0.903 11.058 -32.026 1.00 57.62 72 SER A N 1
ATOM 582 C CA . SER A 1 72 ? 1.993 10.253 -32.571 1.00 57.62 72 SER A CA 1
ATOM 583 C C . SER A 1 72 ? 2.804 11.106 -33.548 1.00 57.62 72 SER A C 1
ATOM 585 O O . SER A 1 72 ? 2.405 11.301 -34.694 1.00 57.62 72 SER A O 1
ATOM 587 N N . THR A 1 73 ? 3.907 11.669 -33.057 1.00 57.47 73 THR A N 1
ATOM 588 C CA . THR A 1 73 ? 4.934 12.331 -33.860 1.00 57.47 73 THR A CA 1
ATOM 589 C C . THR A 1 73 ? 6.055 11.318 -34.016 1.00 57.47 73 THR A C 1
ATOM 591 O O . THR A 1 73 ? 7.170 11.528 -33.553 1.00 57.47 73 THR A O 1
ATOM 594 N N . ASP A 1 74 ? 5.710 10.184 -34.618 1.00 50.53 74 ASP A N 1
ATOM 595 C CA . ASP A 1 74 ? 6.689 9.288 -35.211 1.00 50.53 74 ASP A CA 1
ATOM 596 C C . ASP A 1 74 ? 6.805 9.753 -36.668 1.00 50.53 74 ASP A C 1
ATOM 598 O O . ASP A 1 74 ? 5.969 9.421 -37.512 1.00 50.53 74 ASP A O 1
ATOM 602 N N . GLY A 1 75 ? 7.756 10.660 -36.901 1.00 42.88 75 GLY A N 1
ATOM 603 C CA . GLY A 1 75 ? 8.208 11.100 -38.222 1.00 42.88 75 GLY A CA 1
ATOM 604 C C . GLY A 1 75 ? 9.491 10.392 -38.621 1.00 42.88 75 GLY A C 1
ATOM 605 O O . GLY A 1 75 ? 10.264 10.027 -37.705 1.00 42.88 75 GLY A O 1
#

Organism: Clostridium kluyveri (strain ATCC 8527 / DSM 555 / NBRC 12016 / NCIMB 10680 / K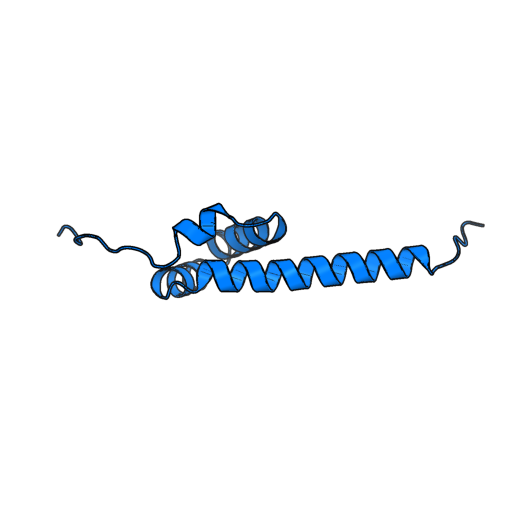1) (NCBI:txid431943)

Foldseek 3Di:
DDDPDPPQAQPVLLVVDDDQLVVVLVCCVPPVVVVNVVCRNVNNSSVVSVVVVVVVVVVVVVVVVVVVVPDPPPD